Protein AF-M2RVY7-F1 (afdb_monomer_lite)

pLDDT: mean 88.7, std 13.98, range [38.94, 98.56]

Secondary structure (DSSP, 8-state):
-EE-TTT--EE-GGGEEE-TTS-EEEHHHHHHHHHHHHHHHSS--B-SSTT---B--HHHHHHTT----HHHHHHHHHHHHHHHHHHTEEE-TTT--EEE---------

Radius of gyration: 17.97 Å; chains: 1; bounding box: 37×23×53 Å

Sequence (109 aa):
MFCCSVCYEEYTYKETFINECGHRFCIKCWRENIIQQIQSDWHQVHCMEQGCNCVVKIEDIMTHCLIQDICMLNMYCERLTFKTFEDNICECPKCRCEMITFEKEYKTT

Structure (mmCIF, N/CA/C/O backbone):
data_AF-M2RVY7-F1
#
_entry.id   AF-M2RVY7-F1
#
loop_
_atom_site.group_PDB
_atom_site.id
_atom_site.type_symbol
_atom_site.label_atom_id
_atom_site.label_alt_id
_atom_site.label_comp_id
_atom_site.label_asym_id
_atom_site.label_entity_id
_atom_site.label_seq_id
_atom_site.pdbx_PDB_ins_code
_atom_site.Cartn_x
_atom_site.Cartn_y
_atom_site.Cartn_z
_atom_site.occupancy
_atom_site.B_iso_or_equiv
_atom_site.auth_seq_id
_atom_site.auth_comp_id
_atom_site.auth_asym_id
_atom_site.auth_atom_id
_atom_site.pdbx_PDB_model_num
ATOM 1 N N . MET A 1 1 ? -16.273 2.690 13.282 1.00 88.00 1 MET A N 1
ATOM 2 C CA . MET A 1 1 ? -15.420 1.602 13.800 1.00 88.00 1 MET A CA 1
ATOM 3 C C . MET A 1 1 ? -15.330 0.547 12.712 1.00 88.00 1 MET A C 1
ATOM 5 O O . MET A 1 1 ? -16.264 0.459 11.921 1.00 88.00 1 MET A O 1
ATOM 9 N N . PHE A 1 2 ? -14.216 -0.166 12.604 1.00 96.44 2 PHE A N 1
ATOM 10 C CA . PHE A 1 2 ? -13.954 -1.144 11.549 1.00 96.44 2 PHE A CA 1
ATOM 11 C C . PHE A 1 2 ? -13.285 -2.379 12.157 1.00 96.44 2 PHE A C 1
ATOM 13 O O . PHE A 1 2 ? -12.318 -2.229 12.896 1.00 96.44 2 PHE A O 1
ATOM 20 N N . CYS A 1 3 ? -13.781 -3.575 11.841 1.00 97.81 3 CYS A N 1
ATOM 21 C CA . CYS A 1 3 ? -13.161 -4.835 12.248 1.00 97.81 3 CYS A CA 1
ATOM 22 C C . CYS A 1 3 ? -12.284 -5.354 11.104 1.00 97.81 3 CYS A C 1
ATOM 24 O O . CYS A 1 3 ? -12.766 -5.521 9.982 1.00 97.81 3 CYS A O 1
ATOM 26 N N . CYS A 1 4 ? -10.994 -5.557 11.369 1.00 98.19 4 CYS A N 1
ATOM 27 C CA . CYS A 1 4 ? -10.045 -6.025 10.362 1.00 98.19 4 CYS A CA 1
ATOM 28 C C . CYS A 1 4 ? -10.235 -7.523 10.098 1.00 98.19 4 CYS A C 1
ATOM 30 O O . CYS A 1 4 ? -10.138 -8.318 11.024 1.00 98.19 4 CYS A O 1
ATOM 32 N N . SER A 1 5 ? -10.424 -7.933 8.843 1.00 97.06 5 SER A N 1
ATOM 33 C CA . SER A 1 5 ? -10.599 -9.350 8.479 1.00 97.06 5 SER A CA 1
ATOM 34 C C . SER A 1 5 ? -9.320 -10.194 8.569 1.00 97.06 5 SER A C 1
ATOM 36 O O . SER A 1 5 ? -9.400 -11.413 8.472 1.00 97.06 5 SER A O 1
ATOM 38 N N . VAL A 1 6 ? -8.150 -9.572 8.769 1.00 97.56 6 VAL A N 1
ATOM 39 C CA . VAL A 1 6 ? -6.859 -10.275 8.889 1.00 97.56 6 VAL A CA 1
ATOM 40 C C . VAL A 1 6 ? -6.539 -10.622 10.342 1.00 97.56 6 VAL A C 1
ATOM 42 O O . VAL A 1 6 ? -6.275 -11.779 10.654 1.00 97.56 6 VAL A O 1
ATOM 45 N N . CYS A 1 7 ? -6.564 -9.633 11.243 1.00 98.06 7 CYS A N 1
ATOM 46 C CA . CYS A 1 7 ? -6.248 -9.838 12.662 1.00 98.06 7 CYS A CA 1
ATOM 47 C C . CYS A 1 7 ? -7.479 -9.947 13.573 1.00 98.06 7 CYS A C 1
ATOM 49 O O . CYS A 1 7 ? -7.319 -10.255 14.749 1.00 98.06 7 CYS A O 1
ATOM 51 N N . TYR A 1 8 ? -8.688 -9.707 13.054 1.00 97.75 8 TYR A N 1
ATOM 52 C CA . TYR A 1 8 ? -9.959 -9.753 13.794 1.00 97.75 8 TYR A CA 1
ATOM 53 C C . TYR A 1 8 ? -10.070 -8.758 14.963 1.00 97.75 8 TYR A C 1
ATOM 55 O O . TYR A 1 8 ? -10.925 -8.908 15.833 1.00 97.75 8 TYR A O 1
ATOM 63 N N . GLU A 1 9 ? -9.232 -7.720 14.976 1.00 98.31 9 GLU A N 1
ATOM 64 C CA . GLU A 1 9 ? -9.277 -6.632 15.958 1.00 98.31 9 GLU A CA 1
ATOM 65 C C . GLU A 1 9 ? -10.094 -5.430 15.441 1.00 98.31 9 GLU A C 1
ATOM 67 O O . GLU A 1 9 ? -10.234 -5.210 14.229 1.00 98.31 9 GLU A O 1
ATOM 72 N N . GLU A 1 10 ? -10.620 -4.626 16.371 1.00 98.06 10 GLU A N 1
ATOM 73 C CA . GLU A 1 10 ? -11.362 -3.398 16.074 1.00 98.06 10 GLU A CA 1
ATOM 74 C C . GLU A 1 10 ? -10.450 -2.170 16.008 1.00 98.06 10 GLU A C 1
ATOM 76 O O . GLU A 1 10 ? -9.605 -1.946 16.871 1.00 98.06 10 GLU A O 1
ATOM 81 N N . TYR A 1 11 ? -10.681 -1.330 15.001 1.00 97.62 11 TYR A N 1
ATOM 82 C CA . TYR A 1 11 ? -9.920 -0.115 14.741 1.00 97.62 11 TYR A CA 1
ATOM 83 C C . TYR A 1 11 ? -10.843 1.062 14.420 1.00 97.62 11 TYR A C 1
ATOM 85 O O . TYR A 1 11 ? -11.970 0.919 13.918 1.00 97.62 11 TYR A O 1
ATOM 93 N N . THR A 1 12 ? -10.358 2.277 14.652 1.00 97.50 12 THR A N 1
ATOM 94 C CA . THR A 1 12 ? -10.984 3.474 14.089 1.00 97.50 12 THR A CA 1
ATOM 95 C C . THR A 1 12 ? -10.690 3.566 12.592 1.00 97.50 12 THR A C 1
ATOM 97 O O . THR A 1 12 ? -9.699 3.040 12.096 1.00 97.50 12 THR A O 1
ATOM 100 N N . TYR A 1 13 ? -11.514 4.298 11.837 1.00 95.12 13 TYR A N 1
ATOM 101 C CA . TYR A 1 13 ? -11.258 4.480 10.402 1.00 95.12 13 TYR A CA 1
ATOM 102 C C . TYR A 1 13 ? -9.915 5.169 10.105 1.00 95.12 13 TYR A C 1
ATOM 104 O O . TYR A 1 13 ? -9.373 4.979 9.020 1.00 95.12 13 TYR A O 1
ATOM 112 N N . LYS A 1 14 ? -9.362 5.928 11.062 1.00 95.56 14 LYS A N 1
ATOM 113 C CA . LYS A 1 14 ? -8.049 6.583 10.944 1.00 95.56 14 LYS A CA 1
ATOM 114 C C . LYS A 1 14 ? -6.879 5.602 11.050 1.00 95.56 14 LYS A C 1
ATOM 116 O O . LYS A 1 14 ? -5.801 5.894 10.554 1.00 95.56 14 LYS A O 1
ATOM 121 N N . GLU A 1 15 ? -7.094 4.446 11.669 1.00 97.12 15 GLU A N 1
ATOM 122 C CA . GLU A 1 15 ? -6.088 3.391 11.856 1.00 97.12 15 GLU A CA 1
ATOM 123 C C . GLU A 1 15 ? -6.156 2.332 10.747 1.00 97.12 15 GLU A C 1
ATOM 125 O O . GLU A 1 15 ? -5.634 1.223 10.876 1.00 97.12 15 GLU A O 1
ATOM 130 N N . THR A 1 16 ? -6.825 2.658 9.642 1.00 9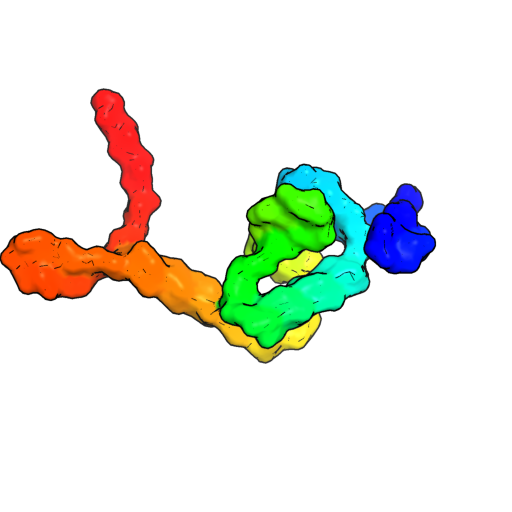7.75 16 THR A N 1
ATOM 131 C CA . THR A 1 16 ? -7.069 1.747 8.525 1.00 97.75 16 THR A CA 1
ATOM 132 C C . THR A 1 16 ? -6.763 2.440 7.208 1.00 97.75 16 THR A C 1
ATOM 134 O O . THR A 1 16 ? -6.894 3.658 7.095 1.00 97.75 16 THR A O 1
ATOM 137 N N . PHE A 1 17 ? -6.409 1.655 6.201 1.00 97.94 17 PHE A N 1
ATOM 138 C CA . PHE A 1 17 ? -6.137 2.123 4.846 1.00 97.94 17 PHE A CA 1
ATOM 139 C C . PHE A 1 17 ? -6.990 1.321 3.853 1.00 97.94 17 PHE A C 1
ATOM 141 O O . PHE A 1 17 ? -7.162 0.108 4.024 1.00 97.94 17 PHE A O 1
ATOM 148 N N . ILE A 1 18 ? -7.567 2.019 2.869 1.00 97.81 18 ILE A N 1
ATOM 149 C CA . ILE A 1 18 ? -8.266 1.434 1.719 1.00 97.81 18 ILE A CA 1
ATOM 150 C C . ILE A 1 18 ? -7.344 1.547 0.517 1.00 97.81 18 ILE A C 1
ATOM 152 O O . ILE A 1 18 ? -6.996 2.664 0.146 1.00 97.81 18 ILE A O 1
ATOM 156 N N . ASN A 1 19 ? -7.026 0.415 -0.106 1.00 97.88 19 ASN A N 1
ATOM 157 C CA . ASN A 1 19 ? -6.358 0.422 -1.403 1.00 97.88 19 ASN A CA 1
ATOM 158 C C . ASN A 1 19 ? -7.349 0.779 -2.525 1.00 97.88 19 ASN A C 1
ATOM 160 O O . ASN A 1 19 ? -8.560 0.648 -2.349 1.00 97.88 19 ASN A O 1
ATOM 164 N N . GLU A 1 20 ? -6.869 1.155 -3.709 1.00 97.44 20 GLU A N 1
ATOM 165 C CA . GLU A 1 20 ? -7.726 1.549 -4.840 1.00 97.44 20 GLU A CA 1
ATOM 166 C C . GLU A 1 20 ? -8.755 0.478 -5.265 1.00 97.44 20 GLU A C 1
ATOM 168 O O . GLU A 1 20 ? -9.814 0.817 -5.789 1.00 97.44 20 GLU A O 1
ATOM 173 N N . CYS A 1 21 ? -8.501 -0.804 -4.973 1.00 97.88 21 CYS A N 1
ATOM 174 C CA . CYS A 1 21 ? -9.461 -1.895 -5.176 1.00 97.88 21 CYS A CA 1
ATOM 175 C C . CYS A 1 21 ? -10.668 -1.878 -4.222 1.00 97.88 21 CYS A C 1
ATOM 177 O O . CYS A 1 21 ? -11.580 -2.685 -4.380 1.00 97.88 21 CYS A O 1
ATOM 179 N N . GLY A 1 22 ? -10.685 -0.995 -3.223 1.00 97.75 22 GLY A N 1
ATOM 180 C CA . GLY A 1 22 ? -11.761 -0.863 -2.240 1.00 97.75 22 GLY A CA 1
ATOM 181 C C . GLY A 1 22 ? -11.587 -1.721 -0.984 1.00 97.75 22 GLY A C 1
ATOM 182 O O . GLY A 1 22 ? -12.309 -1.513 -0.007 1.00 97.75 22 GLY A O 1
ATOM 183 N N . HIS A 1 23 ? -10.617 -2.638 -0.955 1.00 98.44 23 HIS A N 1
ATOM 184 C CA . HIS A 1 23 ? -10.352 -3.451 0.230 1.00 98.44 23 HIS A CA 1
ATOM 185 C C . HIS A 1 23 ? -9.703 -2.618 1.340 1.00 98.44 23 HIS A C 1
ATOM 187 O O . HIS A 1 23 ? -8.695 -1.933 1.130 1.00 98.44 23 HIS A O 1
ATOM 193 N N . ARG A 1 24 ? -10.302 -2.685 2.534 1.00 98.19 24 ARG A N 1
ATOM 194 C CA . ARG A 1 24 ? -9.865 -1.976 3.739 1.00 98.19 24 ARG A CA 1
ATOM 195 C C . ARG A 1 24 ? -9.239 -2.954 4.715 1.00 98.19 24 ARG A C 1
ATOM 197 O O . ARG A 1 24 ? -9.846 -3.972 5.021 1.00 98.19 24 ARG A O 1
ATOM 204 N N . PHE A 1 25 ? -8.118 -2.564 5.309 1.00 98.56 25 PHE A N 1
ATOM 205 C CA . PHE A 1 25 ? -7.529 -3.280 6.438 1.00 98.56 25 PHE A CA 1
ATOM 206 C C . PHE A 1 25 ? -6.879 -2.308 7.423 1.00 98.56 25 PHE A C 1
ATOM 208 O O . PHE A 1 25 ? -6.696 -1.125 7.113 1.00 98.56 25 PHE A O 1
ATOM 215 N N . CYS A 1 26 ? -6.543 -2.780 8.626 1.00 98.50 26 CYS A N 1
ATOM 216 C CA . CYS A 1 26 ? -5.807 -1.956 9.581 1.00 98.50 26 CYS A CA 1
ATOM 217 C C . CYS A 1 26 ? -4.379 -1.674 9.084 1.00 98.50 26 CYS A C 1
ATOM 219 O O . CYS A 1 26 ? -3.781 -2.470 8.356 1.00 98.50 26 CYS A O 1
ATOM 221 N N . ILE A 1 27 ? -3.822 -0.531 9.488 1.00 98.12 27 ILE A N 1
ATOM 222 C CA . ILE A 1 27 ? -2.471 -0.102 9.091 1.00 98.12 27 ILE A CA 1
ATOM 223 C C . ILE A 1 27 ? -1.416 -1.133 9.511 1.00 98.12 27 ILE A C 1
ATOM 225 O O . ILE A 1 27 ? -0.447 -1.346 8.788 1.00 98.12 27 ILE A O 1
ATOM 229 N N . LYS A 1 28 ? -1.609 -1.801 10.655 1.00 98.00 28 LYS A N 1
ATOM 230 C CA . LYS A 1 28 ? -0.688 -2.832 11.146 1.00 98.00 28 LYS A CA 1
ATOM 231 C C . LYS A 1 28 ? -0.593 -4.019 10.180 1.00 98.00 28 LYS A C 1
ATOM 233 O O . LYS A 1 28 ? 0.508 -4.348 9.753 1.00 98.00 28 LYS A O 1
ATOM 238 N N . CYS A 1 29 ? -1.726 -4.593 9.771 1.00 98.50 29 CYS A N 1
ATOM 239 C CA . CYS A 1 29 ? -1.735 -5.696 8.806 1.00 98.50 29 CYS A CA 1
ATOM 240 C C . CYS A 1 29 ? -1.190 -5.268 7.440 1.00 98.50 29 CYS A C 1
ATOM 242 O O . CYS A 1 29 ? -0.463 -6.032 6.814 1.00 98.50 29 CYS A O 1
ATOM 244 N N . TRP A 1 30 ? -1.469 -4.034 6.999 1.00 98.19 30 TRP A N 1
ATOM 245 C CA . TRP A 1 30 ? -0.861 -3.500 5.777 1.00 98.19 30 TRP A CA 1
ATOM 246 C C . TRP A 1 30 ? 0.665 -3.476 5.851 1.00 98.19 30 TRP A C 1
ATOM 248 O O . TRP A 1 30 ? 1.317 -3.952 4.925 1.00 98.19 30 TRP A O 1
ATOM 258 N N . ARG A 1 31 ? 1.232 -2.968 6.952 1.00 97.81 31 ARG A N 1
ATOM 259 C CA . ARG A 1 31 ? 2.687 -2.930 7.172 1.00 97.81 31 ARG A CA 1
ATOM 260 C C . ARG A 1 31 ? 3.300 -4.321 7.128 1.00 97.81 31 ARG A C 1
ATOM 262 O O . ARG A 1 31 ? 4.278 -4.532 6.422 1.00 97.81 31 ARG A O 1
ATOM 269 N N . GLU A 1 32 ? 2.719 -5.261 7.867 1.00 97.25 32 GLU A N 1
ATOM 270 C CA . GLU A 1 32 ? 3.214 -6.637 7.930 1.00 97.25 32 GLU A CA 1
ATOM 271 C C . GLU A 1 32 ? 3.183 -7.305 6.548 1.00 97.25 32 GLU A C 1
ATOM 273 O O . GLU A 1 32 ? 4.195 -7.853 6.117 1.00 97.25 32 GLU A O 1
ATOM 278 N N . ASN A 1 33 ? 2.075 -7.173 5.812 1.00 97.12 33 ASN A N 1
ATOM 279 C CA . ASN A 1 33 ? 1.947 -7.696 4.452 1.00 97.12 33 ASN A CA 1
ATOM 280 C C . ASN A 1 33 ? 2.955 -7.062 3.477 1.00 97.12 33 ASN A C 1
ATOM 282 O O . ASN A 1 33 ? 3.614 -7.775 2.723 1.00 97.12 33 ASN A O 1
ATOM 286 N N . ILE A 1 34 ? 3.100 -5.732 3.500 1.00 96.94 34 ILE A N 1
ATOM 287 C CA . ILE A 1 34 ? 4.050 -5.010 2.640 1.00 96.94 34 ILE A CA 1
ATOM 288 C C . ILE A 1 34 ? 5.481 -5.483 2.899 1.00 96.94 34 ILE A C 1
ATOM 290 O O . ILE A 1 34 ? 6.197 -5.804 1.954 1.00 96.94 34 ILE A O 1
ATOM 294 N N . ILE A 1 35 ? 5.887 -5.573 4.168 1.00 96.06 35 ILE A N 1
ATOM 295 C CA . ILE A 1 35 ? 7.233 -6.026 4.539 1.00 96.06 35 ILE A CA 1
ATOM 296 C C . ILE A 1 35 ? 7.470 -7.457 4.050 1.00 96.06 35 ILE A C 1
ATOM 298 O O . ILE A 1 35 ? 8.515 -7.727 3.462 1.00 96.06 35 ILE A O 1
ATOM 302 N N . GLN A 1 36 ? 6.504 -8.359 4.247 1.00 95.44 36 GLN A N 1
ATOM 303 C CA . GLN A 1 36 ? 6.617 -9.750 3.802 1.00 95.44 36 GLN A CA 1
ATOM 304 C C . GLN A 1 36 ? 6.776 -9.866 2.282 1.00 95.44 36 GLN A C 1
ATOM 306 O O . GLN A 1 36 ? 7.627 -10.625 1.815 1.00 95.44 36 GLN A O 1
ATOM 311 N N . GLN A 1 37 ? 6.000 -9.105 1.506 1.00 95.88 37 GLN A N 1
ATOM 312 C CA . GLN A 1 37 ? 6.097 -9.125 0.044 1.00 95.88 37 GLN A CA 1
ATOM 313 C C . GLN A 1 37 ? 7.428 -8.538 -0.440 1.00 95.88 37 GLN A C 1
ATOM 315 O O . GLN A 1 37 ? 8.146 -9.199 -1.186 1.00 95.88 37 GLN A O 1
ATOM 320 N N . ILE A 1 38 ? 7.836 -7.372 0.076 1.00 93.81 38 ILE A N 1
ATOM 321 C CA . ILE A 1 38 ? 9.123 -6.752 -0.283 1.00 93.81 38 ILE A CA 1
ATOM 322 C C . ILE A 1 38 ? 10.295 -7.686 0.029 1.00 93.81 38 ILE A C 1
ATOM 324 O O . ILE A 1 38 ? 11.197 -7.836 -0.788 1.00 93.81 38 ILE A O 1
ATOM 328 N N . GLN A 1 39 ? 10.289 -8.341 1.192 1.00 91.38 39 GLN A N 1
ATOM 329 C CA . GLN A 1 39 ? 11.355 -9.270 1.572 1.00 91.38 39 GLN A CA 1
ATOM 330 C C . GLN A 1 39 ? 11.379 -10.549 0.731 1.00 91.38 39 GLN A C 1
ATOM 332 O O . GLN A 1 39 ? 12.421 -11.200 0.671 1.00 91.38 39 GLN A O 1
ATOM 337 N N . SER A 1 40 ? 10.262 -10.909 0.097 1.00 89.38 40 SER A N 1
ATOM 338 C CA . SER A 1 40 ? 10.180 -12.107 -0.736 1.00 89.38 40 SER A CA 1
ATOM 339 C C . SER A 1 40 ? 10.865 -11.899 -2.083 1.00 89.38 40 SER A C 1
ATOM 341 O O . SER A 1 40 ? 11.653 -12.747 -2.500 1.00 89.38 40 SER A O 1
ATOM 343 N N . ASP A 1 41 ? 10.596 -10.782 -2.762 1.00 83.75 41 ASP A N 1
ATOM 344 C CA . ASP A 1 41 ? 11.054 -10.597 -4.142 1.00 83.75 41 ASP A CA 1
ATOM 345 C C . ASP A 1 41 ? 11.388 -9.152 -4.552 1.00 83.75 41 ASP A C 1
ATOM 347 O O . ASP A 1 41 ? 11.845 -8.937 -5.674 1.00 83.75 41 ASP A O 1
ATOM 351 N N . TRP A 1 42 ? 11.222 -8.172 -3.657 1.00 82.94 42 TRP A N 1
ATOM 352 C CA . TRP A 1 42 ? 11.410 -6.741 -3.933 1.00 82.94 42 TRP A CA 1
ATOM 353 C C . TRP A 1 42 ? 10.597 -6.212 -5.132 1.00 82.94 42 TRP A C 1
ATOM 355 O O . TRP A 1 42 ? 10.985 -5.217 -5.752 1.00 82.94 42 TRP A O 1
ATOM 365 N N . HIS A 1 43 ? 9.466 -6.846 -5.457 1.00 86.38 43 HIS A N 1
ATOM 366 C CA . HIS A 1 43 ? 8.547 -6.403 -6.505 1.00 86.38 43 HIS A CA 1
ATOM 367 C C . HIS A 1 43 ? 7.393 -5.556 -5.969 1.00 86.38 43 HIS A C 1
ATOM 369 O O . HIS A 1 43 ? 7.286 -5.283 -4.776 1.00 86.38 43 HIS A O 1
ATOM 375 N N . GLN A 1 44 ? 6.530 -5.122 -6.893 1.00 91.94 44 GLN A N 1
ATOM 376 C CA . GLN A 1 44 ? 5.280 -4.444 -6.578 1.00 91.94 44 GLN A CA 1
ATOM 377 C C . GLN A 1 44 ? 4.501 -5.217 -5.513 1.00 91.94 44 GLN A C 1
ATOM 379 O O . GLN A 1 44 ? 4.222 -6.403 -5.660 1.00 91.94 44 GLN A O 1
ATOM 384 N N . VAL A 1 45 ? 4.125 -4.513 -4.450 1.00 95.19 45 VAL A N 1
ATOM 385 C CA . VAL A 1 45 ? 3.281 -5.084 -3.405 1.00 95.19 45 VAL A CA 1
ATOM 386 C C . VAL A 1 45 ? 1.832 -5.103 -3.865 1.00 95.19 45 VAL A C 1
ATOM 388 O O . VAL A 1 45 ? 1.312 -4.102 -4.353 1.00 95.19 45 VAL A O 1
ATOM 391 N N . HIS A 1 46 ? 1.153 -6.219 -3.637 1.00 96.88 46 HIS A N 1
ATOM 392 C CA . HIS A 1 46 ? -0.257 -6.407 -3.938 1.00 96.88 46 HIS A CA 1
ATOM 393 C C . HIS A 1 46 ? -1.129 -6.380 -2.679 1.00 96.88 46 HIS A C 1
ATOM 395 O O . HIS A 1 46 ? -0.687 -6.610 -1.546 1.00 96.88 46 HIS A O 1
ATOM 401 N N . CYS A 1 47 ? -2.410 -6.097 -2.897 1.00 97.75 47 CYS A N 1
ATOM 402 C CA . CYS A 1 47 ? -3.460 -6.227 -1.900 1.00 97.75 47 CYS A CA 1
ATOM 403 C C . CYS A 1 47 ? -3.472 -7.637 -1.286 1.00 97.75 47 CYS A C 1
ATOM 405 O O . CYS A 1 47 ? -3.357 -8.624 -2.002 1.00 97.75 47 CYS A O 1
ATOM 407 N N . MET A 1 48 ? -3.662 -7.728 0.033 1.00 97.06 48 MET A N 1
ATOM 408 C CA . MET A 1 48 ? -3.683 -9.014 0.747 1.00 97.06 48 MET A CA 1
ATOM 409 C C . MET A 1 48 ? -5.029 -9.747 0.717 1.00 97.06 48 MET A C 1
ATOM 411 O O . MET A 1 48 ? -5.148 -10.821 1.300 1.00 97.06 48 MET A O 1
ATOM 415 N N . GLU A 1 49 ? -6.047 -9.182 0.061 1.00 97.81 49 GLU A N 1
ATOM 416 C CA . GLU A 1 49 ? -7.310 -9.889 -0.156 1.00 97.81 49 GLU A CA 1
ATOM 417 C C . GLU A 1 49 ? -7.111 -11.046 -1.140 1.00 97.81 49 GLU A C 1
ATOM 419 O O . GLU A 1 49 ? -6.448 -10.899 -2.173 1.00 97.81 49 GLU A O 1
ATOM 424 N N . GLN A 1 50 ? -7.716 -12.196 -0.852 1.00 95.50 50 GLN A N 1
ATOM 425 C CA . GLN A 1 50 ? -7.516 -13.384 -1.669 1.00 95.50 50 GLN A CA 1
ATOM 426 C C . GLN A 1 50 ? -8.071 -13.175 -3.085 1.00 95.50 50 GLN A C 1
ATOM 428 O O . GLN A 1 50 ? -9.234 -12.832 -3.281 1.00 95.50 50 GLN A O 1
ATOM 433 N N . GLY A 1 51 ? -7.232 -13.416 -4.096 1.00 95.56 51 GLY A N 1
ATOM 434 C CA . GLY A 1 51 ? -7.610 -13.259 -5.505 1.00 95.56 51 GLY A CA 1
ATOM 435 C C . GLY A 1 51 ? -7.610 -11.811 -6.008 1.00 95.56 51 GLY A C 1
ATOM 436 O O . GLY A 1 51 ? -7.961 -11.569 -7.163 1.00 95.56 51 GLY A O 1
ATOM 437 N N . CYS A 1 52 ? -7.197 -10.847 -5.184 1.00 96.75 52 CYS A N 1
ATOM 438 C CA . CYS A 1 52 ? -7.031 -9.461 -5.597 1.00 96.75 52 CYS A CA 1
ATOM 439 C C . CYS A 1 52 ? -5.605 -9.215 -6.111 1.00 96.75 52 CYS A C 1
ATOM 441 O O . CYS A 1 52 ? -4.650 -9.254 -5.345 1.00 96.75 52 CYS A O 1
ATOM 443 N N . ASN A 1 53 ? -5.459 -8.877 -7.394 1.00 95.06 53 ASN A N 1
ATOM 444 C CA . ASN A 1 53 ? -4.151 -8.577 -8.001 1.00 95.06 53 ASN A CA 1
ATOM 445 C C . ASN A 1 53 ? -3.811 -7.077 -8.010 1.00 95.06 53 ASN A C 1
ATOM 447 O O . ASN A 1 53 ? -2.841 -6.657 -8.635 1.00 95.06 53 ASN A O 1
ATOM 451 N N . CYS A 1 54 ? -4.619 -6.248 -7.351 1.00 97.38 54 CYS A N 1
ATOM 452 C CA . CYS A 1 54 ? -4.419 -4.805 -7.341 1.00 97.38 54 CYS A CA 1
ATOM 453 C C . CYS A 1 54 ? -3.145 -4.432 -6.570 1.00 97.38 54 CYS A C 1
ATOM 455 O O . CYS A 1 54 ? -2.953 -4.873 -5.434 1.00 97.38 54 CYS A O 1
ATOM 457 N N . VAL A 1 55 ? -2.292 -3.629 -7.205 1.00 96.81 55 VAL A N 1
ATOM 458 C CA . VAL A 1 55 ? -1.029 -3.133 -6.648 1.00 96.81 55 VAL A CA 1
ATOM 459 C C . VAL A 1 55 ? -1.314 -2.052 -5.604 1.00 96.81 55 VAL A C 1
ATOM 461 O O . VAL A 1 55 ? -2.247 -1.264 -5.743 1.00 96.81 55 VAL A O 1
ATOM 464 N N . VAL A 1 56 ? -0.509 -2.013 -4.546 1.00 97.06 56 VAL A N 1
ATOM 465 C CA . VAL A 1 56 ? -0.477 -0.903 -3.594 1.00 97.06 56 VAL A CA 1
ATOM 466 C C . VAL A 1 56 ? 0.480 0.149 -4.138 1.00 97.06 56 VAL A C 1
ATOM 468 O O . VAL A 1 56 ? 1.682 -0.091 -4.273 1.00 97.06 56 VAL A O 1
ATOM 471 N N . LYS A 1 57 ? -0.062 1.321 -4.463 1.00 95.56 57 LYS A N 1
ATOM 472 C CA . LYS A 1 57 ? 0.700 2.432 -5.031 1.00 95.56 57 LYS A CA 1
ATOM 473 C C . LYS A 1 57 ? 1.782 2.926 -4.075 1.00 95.56 57 LYS A C 1
ATOM 475 O O . LYS A 1 57 ? 1.571 3.006 -2.863 1.00 95.56 57 LYS A O 1
ATOM 480 N N . ILE A 1 58 ? 2.941 3.299 -4.621 1.00 94.25 58 ILE A N 1
ATOM 481 C CA . ILE A 1 58 ? 4.052 3.808 -3.807 1.00 94.25 58 ILE A CA 1
ATOM 482 C C . ILE A 1 58 ? 3.668 5.118 -3.109 1.00 94.25 58 ILE A C 1
ATOM 484 O O . ILE A 1 58 ? 4.055 5.351 -1.965 1.00 94.25 58 ILE A O 1
ATOM 488 N N . GLU A 1 59 ? 2.831 5.935 -3.750 1.00 94.88 59 GLU A N 1
ATOM 489 C CA . GLU A 1 59 ? 2.280 7.167 -3.191 1.00 94.88 59 GLU A CA 1
ATOM 490 C C . GLU A 1 59 ? 1.450 6.896 -1.935 1.00 94.88 59 GLU A C 1
ATOM 492 O O . GLU A 1 59 ? 1.576 7.626 -0.951 1.00 94.88 59 GLU A O 1
ATOM 497 N N . ASP A 1 60 ? 0.658 5.822 -1.934 1.00 96.44 60 ASP A N 1
ATOM 498 C CA . ASP A 1 60 ? -0.150 5.420 -0.784 1.00 96.44 60 ASP A CA 1
ATOM 499 C C . ASP A 1 60 ? 0.728 4.861 0.341 1.00 96.44 60 ASP A C 1
ATOM 501 O O . ASP A 1 60 ? 0.534 5.204 1.511 1.00 96.44 60 ASP A O 1
ATOM 505 N N . ILE A 1 61 ? 1.747 4.062 -0.003 1.00 96.44 61 ILE A N 1
ATOM 506 C CA . ILE A 1 61 ? 2.736 3.545 0.956 1.00 96.44 61 ILE A CA 1
ATOM 507 C C . ILE A 1 61 ? 3.428 4.695 1.697 1.00 96.44 61 ILE A C 1
ATOM 509 O O . ILE A 1 61 ? 3.553 4.645 2.926 1.00 96.44 61 ILE A O 1
ATOM 513 N N . MET A 1 62 ? 3.841 5.736 0.969 1.00 94.88 62 MET A N 1
ATOM 514 C CA . MET A 1 62 ? 4.472 6.929 1.535 1.00 94.88 62 MET A CA 1
ATOM 515 C C . MET A 1 62 ? 3.479 7.768 2.348 1.00 94.88 62 MET A C 1
ATOM 517 O O . MET A 1 62 ? 3.754 8.101 3.499 1.00 94.88 62 MET A O 1
ATOM 521 N N . THR A 1 63 ? 2.306 8.070 1.783 1.00 95.12 63 THR A N 1
ATOM 522 C CA . THR A 1 63 ? 1.288 8.939 2.404 1.00 95.12 63 THR A CA 1
ATOM 523 C C . THR A 1 63 ? 0.750 8.364 3.713 1.00 95.12 63 THR A C 1
ATOM 525 O O . THR A 1 63 ? 0.504 9.103 4.666 1.00 95.12 63 THR A O 1
ATOM 528 N N . HIS A 1 64 ? 0.592 7.041 3.786 1.00 95.00 64 HIS A N 1
ATOM 529 C CA . HIS A 1 64 ? 0.064 6.350 4.962 1.00 95.00 64 HIS A CA 1
ATOM 530 C C . HIS A 1 64 ? 1.148 5.758 5.873 1.00 95.00 64 HIS A C 1
ATOM 532 O O . HIS A 1 64 ? 0.822 5.062 6.840 1.00 95.00 64 HIS A O 1
ATOM 538 N N . CYS A 1 65 ? 2.428 6.041 5.607 1.00 95.44 65 CYS A N 1
ATOM 539 C CA . CYS A 1 65 ? 3.565 5.522 6.371 1.00 95.44 65 CYS A CA 1
ATOM 540 C C . CYS A 1 65 ? 3.474 3.994 6.573 1.00 95.44 65 CYS A C 1
ATOM 542 O O . CYS A 1 65 ? 3.570 3.487 7.704 1.00 95.44 65 CYS A O 1
ATOM 544 N N . LEU A 1 66 ? 3.218 3.263 5.481 1.00 96.81 66 LEU A N 1
ATOM 545 C CA . LEU A 1 66 ? 3.080 1.802 5.486 1.00 96.81 66 LEU A CA 1
ATOM 546 C C . LEU A 1 66 ? 4.435 1.076 5.455 1.00 96.81 66 LEU A C 1
ATOM 548 O O . LEU A 1 66 ? 4.494 -0.121 5.709 1.00 96.81 66 LEU A O 1
ATOM 552 N N . ILE A 1 67 ? 5.527 1.805 5.221 1.00 97.00 67 ILE A N 1
ATOM 553 C CA . ILE A 1 67 ? 6.899 1.371 5.502 1.00 97.00 67 ILE A CA 1
ATOM 554 C C . ILE A 1 67 ? 7.507 2.423 6.425 1.00 97.00 67 ILE A C 1
ATOM 556 O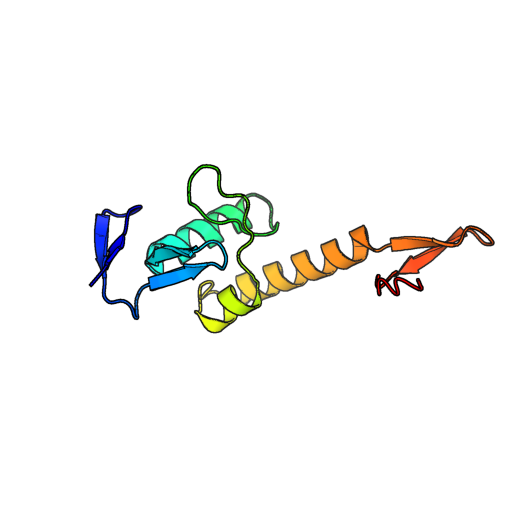 O . ILE A 1 67 ? 7.536 3.604 6.089 1.00 97.00 67 ILE A O 1
ATOM 560 N N . GLN A 1 68 ? 7.941 2.007 7.614 1.00 95.19 68 GLN A N 1
ATOM 561 C CA . GLN A 1 68 ? 8.509 2.922 8.613 1.00 95.19 68 GLN A CA 1
ATOM 562 C C . GLN A 1 68 ? 10.039 2.970 8.565 1.00 95.19 68 GLN A C 1
ATOM 564 O O . GLN A 1 68 ? 10.632 3.974 8.952 1.00 95.19 68 GLN A O 1
ATOM 569 N N . ASP A 1 69 ? 10.674 1.895 8.099 1.00 95.94 69 ASP A N 1
ATOM 570 C CA . ASP A 1 69 ? 12.116 1.844 7.895 1.00 95.94 69 ASP A CA 1
ATOM 571 C C . ASP A 1 69 ? 12.479 2.600 6.610 1.00 95.94 69 ASP A C 1
ATOM 573 O O . ASP A 1 69 ? 12.144 2.179 5.501 1.00 95.94 69 ASP A O 1
ATOM 577 N N . ILE A 1 70 ? 13.167 3.732 6.768 1.00 94.19 70 ILE A N 1
ATOM 578 C CA . ILE A 1 70 ? 13.556 4.596 5.652 1.00 94.19 70 ILE A CA 1
ATOM 579 C C . ILE A 1 70 ? 14.566 3.933 4.712 1.00 94.19 70 ILE A C 1
ATOM 581 O O . ILE A 1 70 ? 14.535 4.187 3.511 1.00 94.19 70 ILE A O 1
ATOM 585 N N . CYS A 1 71 ? 15.434 3.058 5.224 1.00 94.94 71 CYS A N 1
ATOM 586 C CA . CYS A 1 71 ? 16.386 2.323 4.400 1.00 94.94 71 CYS A CA 1
ATOM 587 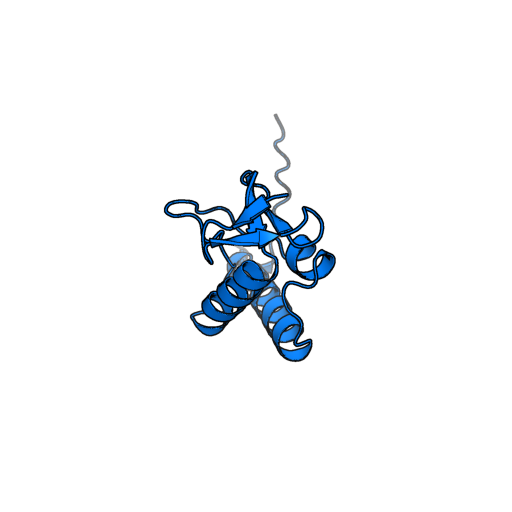C C . CYS A 1 71 ? 15.645 1.312 3.524 1.00 94.94 71 CYS A C 1
ATOM 589 O O . CYS A 1 71 ? 15.890 1.253 2.321 1.00 94.94 71 CYS A O 1
ATOM 591 N N . MET A 1 72 ? 14.688 0.577 4.102 1.00 94.44 72 MET A N 1
ATOM 592 C CA . MET A 1 72 ? 13.833 -0.341 3.344 1.00 94.44 72 MET A CA 1
ATOM 593 C C . MET A 1 72 ? 13.003 0.398 2.291 1.00 94.44 72 MET A C 1
ATOM 595 O O . MET A 1 72 ? 12.936 -0.053 1.150 1.00 94.44 72 MET A O 1
ATOM 599 N N . LEU A 1 73 ? 12.405 1.538 2.653 1.00 95.00 73 LEU A N 1
ATOM 600 C CA . LEU A 1 73 ? 11.630 2.356 1.720 1.00 95.00 73 LEU A CA 1
ATOM 601 C C . LEU A 1 73 ? 12.493 2.831 0.545 1.00 95.00 73 LEU A C 1
ATOM 603 O O . LEU A 1 73 ? 12.085 2.678 -0.602 1.00 95.00 73 LEU A O 1
ATOM 607 N N . ASN A 1 74 ? 13.697 3.344 0.813 1.00 93.38 74 ASN A N 1
ATOM 608 C CA . ASN A 1 74 ? 14.614 3.798 -0.234 1.00 93.38 74 ASN A CA 1
ATOM 609 C C . ASN A 1 74 ? 15.014 2.652 -1.169 1.00 93.38 74 ASN A C 1
ATOM 611 O O . ASN A 1 74 ? 14.896 2.788 -2.384 1.00 93.38 74 ASN A O 1
ATOM 615 N N . MET A 1 75 ? 15.410 1.504 -0.610 1.00 92.50 75 MET A N 1
ATOM 616 C CA . MET A 1 75 ? 15.758 0.323 -1.403 1.00 92.50 75 MET A CA 1
ATOM 617 C C . MET A 1 75 ? 14.586 -0.145 -2.270 1.00 92.50 75 MET A C 1
ATOM 619 O O . MET A 1 75 ? 14.777 -0.496 -3.431 1.00 92.50 75 MET A O 1
ATOM 623 N N . TYR A 1 76 ? 13.368 -0.131 -1.728 1.00 94.19 76 TYR A N 1
ATOM 624 C CA . TYR A 1 76 ? 12.170 -0.509 -2.469 1.00 94.19 76 TYR A CA 1
ATOM 625 C C . TYR A 1 76 ? 11.881 0.462 -3.625 1.00 94.19 76 TYR A C 1
ATOM 627 O O . TYR A 1 76 ? 11.688 0.025 -4.760 1.00 94.19 76 TYR A O 1
ATOM 635 N N . CYS A 1 77 ? 11.940 1.774 -3.377 1.00 91.62 77 CYS A N 1
ATOM 636 C CA . CYS A 1 77 ? 11.770 2.804 -4.405 1.00 91.62 77 CYS A CA 1
ATOM 637 C C . CYS A 1 77 ? 12.813 2.694 -5.527 1.00 91.62 77 CYS A C 1
ATOM 639 O O . CYS A 1 77 ? 12.465 2.782 -6.708 1.00 91.62 77 CYS A O 1
ATOM 641 N N . GLU A 1 78 ? 14.082 2.479 -5.173 1.00 89.44 78 GLU A N 1
ATOM 642 C CA . GLU A 1 78 ? 15.157 2.264 -6.143 1.00 89.44 78 GLU A CA 1
ATOM 643 C C . GLU A 1 78 ? 14.865 1.036 -7.006 1.00 89.44 78 GLU A C 1
ATOM 645 O O . GLU A 1 78 ? 14.898 1.131 -8.230 1.00 89.44 78 GLU A O 1
ATOM 650 N N . ARG A 1 79 ? 14.506 -0.100 -6.396 1.00 88.06 79 ARG A N 1
ATOM 651 C CA . ARG A 1 79 ? 14.208 -1.345 -7.122 1.00 88.06 79 ARG A CA 1
ATOM 652 C C . ARG A 1 79 ? 13.041 -1.202 -8.092 1.00 88.06 79 ARG A C 1
ATOM 654 O O . ARG A 1 79 ? 13.169 -1.626 -9.239 1.00 88.06 79 ARG A O 1
ATOM 661 N N . LEU A 1 80 ? 11.947 -0.565 -7.676 1.00 87.56 80 LEU A N 1
ATOM 662 C CA . LEU A 1 80 ? 10.819 -0.281 -8.568 1.00 87.56 80 LEU A CA 1
ATOM 663 C C . LEU A 1 80 ? 11.232 0.612 -9.743 1.00 87.56 80 LEU A C 1
ATOM 665 O O . LEU A 1 80 ? 10.823 0.375 -10.879 1.00 87.56 80 LEU A O 1
ATOM 669 N N . THR A 1 81 ? 12.068 1.616 -9.478 1.00 83.50 81 THR A N 1
ATOM 670 C CA . THR A 1 81 ? 12.574 2.538 -10.498 1.00 83.50 81 THR A CA 1
ATOM 671 C C . THR A 1 81 ? 13.473 1.815 -11.501 1.00 83.50 81 THR A C 1
ATOM 673 O O . THR A 1 81 ? 13.261 1.935 -12.704 1.00 83.50 81 THR A O 1
ATOM 676 N N . PHE A 1 82 ? 14.435 1.017 -11.028 1.00 79.44 82 PHE A N 1
ATOM 677 C CA . PHE A 1 82 ? 15.314 0.218 -11.887 1.00 79.44 82 PHE A CA 1
ATOM 678 C C . PHE A 1 82 ? 14.529 -0.759 -12.753 1.00 79.44 82 PHE A C 1
ATOM 680 O O . PHE A 1 82 ? 14.747 -0.785 -13.959 1.00 79.44 82 PHE A O 1
ATOM 687 N N . LYS A 1 83 ? 13.576 -1.492 -12.169 1.00 76.31 83 LYS A N 1
ATOM 688 C CA . LYS A 1 83 ? 12.724 -2.411 -12.928 1.00 76.31 83 LYS A CA 1
ATOM 689 C C . LYS A 1 83 ? 11.909 -1.678 -13.993 1.00 76.31 83 LYS A C 1
ATOM 691 O O . LYS A 1 83 ? 11.846 -2.123 -15.130 1.00 76.31 83 LYS A O 1
ATOM 696 N N . THR A 1 84 ? 11.363 -0.510 -13.646 1.00 74.94 84 THR A N 1
ATOM 697 C CA . THR A 1 84 ? 10.682 0.350 -14.621 1.00 74.94 84 THR A CA 1
ATOM 698 C C . THR A 1 84 ? 11.620 0.715 -15.767 1.00 74.94 84 THR A C 1
ATOM 700 O O . THR A 1 84 ? 11.204 0.667 -16.916 1.00 74.94 84 THR A O 1
ATOM 703 N N . PHE A 1 85 ? 12.881 1.057 -15.501 1.00 74.94 85 PHE A N 1
ATOM 704 C CA . PHE A 1 85 ? 13.833 1.326 -16.576 1.00 74.94 85 PHE A CA 1
ATOM 705 C C . PHE A 1 85 ? 14.134 0.084 -17.415 1.00 74.94 85 PHE A C 1
ATOM 707 O O . PHE A 1 85 ? 14.051 0.191 -18.631 1.00 74.94 85 PHE A O 1
ATOM 714 N N . GLU A 1 86 ? 14.427 -1.066 -16.801 1.00 77.31 86 GLU A N 1
ATOM 715 C CA . GLU A 1 86 ? 14.703 -2.326 -17.511 1.00 77.31 86 GLU A CA 1
ATOM 716 C C . GLU A 1 86 ? 13.558 -2.722 -18.452 1.00 77.31 86 GLU A C 1
ATOM 718 O O . GLU A 1 86 ? 13.802 -2.997 -19.625 1.00 77.31 86 GLU A O 1
ATOM 723 N N . ASP A 1 87 ? 12.312 -2.654 -17.974 1.00 77.38 87 ASP A N 1
ATOM 724 C CA . ASP A 1 87 ? 11.115 -2.963 -18.766 1.00 77.38 87 ASP A CA 1
ATOM 725 C C . ASP A 1 87 ? 10.886 -1.955 -19.916 1.00 77.38 87 ASP A C 1
ATOM 727 O O . ASP A 1 87 ? 10.180 -2.255 -20.877 1.00 77.38 87 ASP A O 1
ATOM 731 N N . ASN A 1 88 ? 11.493 -0.765 -19.839 1.00 76.44 88 ASN A N 1
ATOM 732 C CA . ASN A 1 88 ? 11.384 0.308 -20.830 1.00 76.44 88 ASN A CA 1
ATOM 733 C C . ASN A 1 88 ? 12.634 0.464 -21.716 1.00 76.44 88 ASN A C 1
ATOM 735 O O . ASN A 1 88 ? 12.718 1.429 -22.482 1.00 76.44 88 ASN A O 1
ATOM 739 N N . ILE A 1 89 ? 13.611 -0.445 -21.633 1.00 79.38 89 ILE A N 1
ATOM 740 C CA . ILE A 1 89 ? 14.737 -0.473 -22.572 1.00 79.38 89 ILE A CA 1
ATOM 741 C C . ILE A 1 89 ? 14.293 -1.177 -23.856 1.00 79.38 89 ILE A C 1
ATOM 743 O O . ILE A 1 89 ? 13.862 -2.329 -23.848 1.00 79.38 89 ILE A O 1
ATOM 747 N N . CYS A 1 90 ? 14.451 -0.502 -24.990 1.00 77.69 90 CYS A N 1
ATOM 748 C CA . CYS A 1 90 ? 14.278 -1.089 -26.312 1.00 77.69 90 CYS A CA 1
ATOM 749 C C . CYS A 1 90 ? 15.493 -0.810 -27.204 1.00 77.69 90 CYS A C 1
ATOM 751 O O . CYS A 1 90 ? 16.273 0.113 -26.965 1.00 77.69 90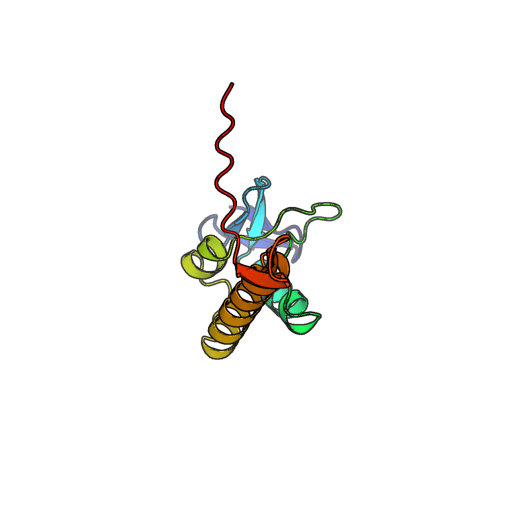 CYS A O 1
ATOM 753 N N . GLU A 1 91 ? 15.659 -1.601 -28.263 1.00 80.56 91 GLU A N 1
ATOM 754 C CA . GLU A 1 91 ? 16.706 -1.361 -29.255 1.00 80.56 91 GLU A CA 1
ATOM 755 C C . GLU A 1 91 ? 16.189 -0.519 -30.425 1.00 80.56 91 GLU A C 1
ATOM 757 O O . GLU A 1 91 ? 15.151 -0.802 -31.029 1.00 80.56 91 GLU A O 1
ATOM 762 N N . CYS A 1 92 ? 16.970 0.485 -30.824 1.00 79.31 92 CYS A N 1
ATOM 763 C CA . CYS A 1 92 ? 16.734 1.202 -32.069 1.00 79.31 92 CYS A CA 1
ATOM 764 C C . CYS A 1 92 ? 16.894 0.249 -33.275 1.00 79.31 92 CYS A C 1
ATOM 766 O O . CYS A 1 92 ? 18.001 -0.245 -33.513 1.00 79.31 92 CYS A O 1
ATOM 768 N N . PRO A 1 93 ? 15.874 0.061 -34.135 1.00 78.38 93 PRO A N 1
ATOM 769 C CA . PRO A 1 93 ? 15.935 -0.897 -35.245 1.00 78.38 93 PRO A CA 1
ATOM 770 C C . PRO A 1 93 ? 16.955 -0.525 -36.337 1.00 78.38 93 PRO A C 1
ATOM 772 O O . PRO A 1 93 ? 17.291 -1.357 -37.178 1.00 78.38 93 PRO A O 1
ATOM 775 N N . LYS A 1 94 ? 17.457 0.720 -36.347 1.00 82.62 94 LYS A N 1
ATOM 776 C CA . LYS A 1 94 ? 18.398 1.219 -37.363 1.00 82.62 94 LYS A CA 1
ATOM 777 C C . LYS A 1 94 ? 19.863 0.978 -37.006 1.00 82.62 94 LYS A C 1
ATOM 779 O O . LYS A 1 94 ? 20.643 0.601 -37.874 1.00 82.62 94 LYS A O 1
ATOM 784 N N . CYS A 1 95 ? 20.251 1.253 -35.765 1.00 89.75 95 CYS A N 1
ATOM 785 C CA . CYS A 1 95 ? 21.650 1.191 -35.327 1.00 89.75 95 CYS A CA 1
ATOM 786 C C . CYS A 1 95 ? 21.883 0.264 -34.130 1.00 89.75 95 CYS A C 1
ATOM 788 O O . CYS A 1 95 ? 23.029 0.131 -33.713 1.00 89.75 95 CYS A O 1
ATOM 790 N N . ARG 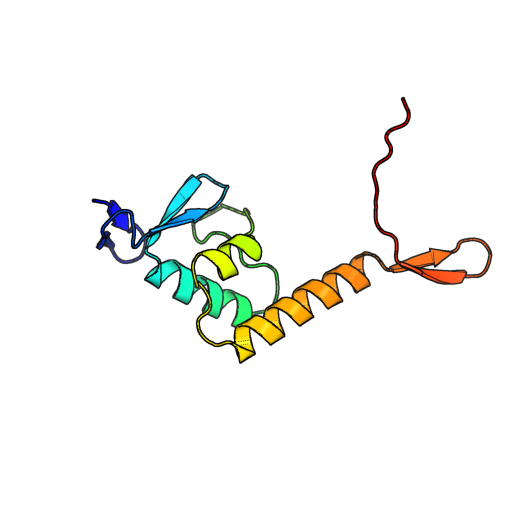A 1 96 ? 20.829 -0.386 -33.613 1.00 77.56 96 ARG A N 1
ATOM 791 C CA . ARG A 1 96 ? 20.866 -1.291 -32.453 1.00 77.56 96 ARG A CA 1
ATOM 792 C C . ARG A 1 96 ? 21.447 -0.658 -31.185 1.00 77.56 96 ARG A C 1
ATOM 794 O O . ARG A 1 96 ? 22.082 -1.336 -30.390 1.00 77.56 96 ARG A O 1
ATOM 801 N N . CYS A 1 97 ? 21.270 0.651 -31.008 1.00 84.12 97 CYS A N 1
ATOM 802 C CA . CYS A 1 97 ? 21.566 1.295 -29.731 1.00 84.12 97 CYS A CA 1
ATOM 803 C C . CYS A 1 97 ? 20.409 1.085 -28.746 1.00 84.12 97 CYS A C 1
ATOM 805 O O . CYS A 1 97 ? 19.246 1.109 -29.158 1.00 84.12 97 CYS A O 1
ATOM 807 N N . GLU A 1 98 ? 20.733 0.923 -27.464 1.00 82.31 98 GLU A N 1
ATOM 808 C CA . GLU A 1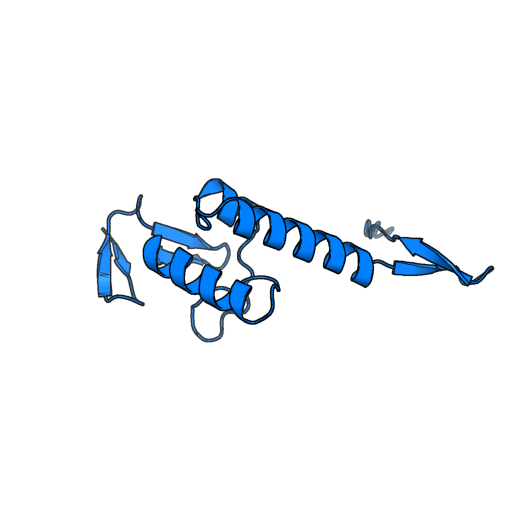 98 ? 19.755 0.884 -26.372 1.00 82.31 98 GLU A CA 1
ATOM 809 C C . GLU A 1 98 ? 19.115 2.265 -26.180 1.00 82.31 98 GLU A C 1
ATOM 811 O O . GLU A 1 98 ? 19.796 3.295 -26.192 1.00 82.31 98 GLU A O 1
ATOM 816 N N . MET A 1 99 ? 17.794 2.289 -26.027 1.00 78.44 99 MET A N 1
ATOM 817 C CA . MET A 1 99 ? 16.977 3.487 -25.855 1.00 78.44 99 MET A CA 1
ATOM 818 C C . MET A 1 99 ? 15.973 3.251 -24.723 1.00 78.44 99 MET A C 1
ATOM 820 O O . MET A 1 99 ? 15.432 2.158 -24.609 1.00 78.44 99 MET A O 1
ATOM 824 N N . ILE A 1 100 ? 15.681 4.280 -23.923 1.00 76.06 100 ILE A N 1
ATOM 825 C CA . ILE A 1 100 ? 14.602 4.233 -22.922 1.00 76.06 100 ILE A CA 1
ATOM 826 C C . ILE A 1 100 ? 13.335 4.809 -23.558 1.00 76.06 100 ILE A C 1
ATOM 828 O O . ILE A 1 100 ? 13.329 5.969 -23.987 1.00 76.06 100 ILE A O 1
ATOM 832 N N . THR A 1 101 ? 12.259 4.028 -23.619 1.00 72.56 101 THR A N 1
ATOM 833 C CA . THR A 1 101 ? 10.947 4.502 -24.070 1.00 72.56 101 THR A CA 1
ATOM 834 C C . THR A 1 101 ? 10.106 4.940 -22.888 1.00 72.56 101 THR A C 1
ATOM 836 O O . THR A 1 101 ? 9.879 4.182 -21.959 1.00 72.56 101 THR A O 1
ATOM 839 N N . PHE A 1 102 ? 9.586 6.158 -22.944 1.00 64.75 102 PHE A N 1
ATOM 840 C CA . PHE A 1 102 ? 8.518 6.591 -22.052 1.00 64.75 102 PHE A CA 1
ATOM 841 C C . PHE A 1 102 ? 7.248 6.550 -22.891 1.00 64.75 102 PHE A C 1
ATOM 843 O O . PHE A 1 102 ? 7.015 7.478 -23.670 1.00 64.75 102 PHE A O 1
ATOM 850 N N . GLU A 1 103 ? 6.485 5.457 -22.846 1.00 55.12 103 GLU A N 1
ATOM 851 C CA . GLU A 1 103 ? 5.237 5.357 -23.605 1.00 55.12 103 GLU A CA 1
ATOM 852 C C . GLU A 1 103 ? 4.307 6.526 -23.235 1.00 55.12 103 GLU A C 1
ATOM 854 O O . GLU A 1 103 ? 3.651 6.546 -22.197 1.00 55.12 103 GLU A O 1
ATOM 859 N N . LYS A 1 104 ? 4.244 7.544 -24.097 1.00 44.09 104 LYS A N 1
ATOM 860 C CA . LYS A 1 104 ? 3.058 8.384 -24.221 1.00 44.09 104 LYS A CA 1
ATOM 861 C C . LYS A 1 104 ? 2.253 7.765 -25.344 1.00 44.09 104 LYS A C 1
ATOM 863 O O . LYS A 1 104 ? 2.589 7.970 -26.509 1.00 44.09 104 LYS A O 1
ATOM 868 N N . GLU A 1 105 ? 1.213 7.009 -24.999 1.00 44.12 105 GLU A N 1
ATOM 869 C CA . GLU A 1 105 ? 0.161 6.645 -25.946 1.00 44.12 105 GLU A CA 1
ATOM 870 C C . GLU A 1 105 ? -0.465 7.932 -26.517 1.00 44.12 105 GLU A C 1
ATOM 872 O O . GLU A 1 105 ? -1.481 8.430 -26.036 1.00 44.12 105 GLU A O 1
ATOM 877 N N . TYR A 1 106 ? 0.121 8.497 -27.570 1.00 43.50 106 TYR A N 1
ATOM 878 C CA . TYR A 1 106 ? -0.628 9.355 -28.473 1.00 43.50 106 TYR A CA 1
ATOM 879 C C . TYR A 1 106 ? -1.382 8.428 -29.416 1.00 43.50 106 TYR A C 1
ATOM 881 O O . TYR A 1 106 ? -0.903 8.074 -30.491 1.00 43.50 106 TYR A O 1
ATOM 889 N N . LYS A 1 107 ? -2.583 8.020 -28.998 1.00 41.28 107 LYS A N 1
ATOM 890 C CA . LYS A 1 107 ? -3.600 7.551 -29.939 1.00 41.28 107 LYS A CA 1
ATOM 891 C C . LYS A 1 107 ? -3.959 8.727 -30.848 1.00 41.28 107 LYS A C 1
ATOM 893 O O . LYS A 1 107 ? -4.827 9.530 -30.518 1.00 41.28 107 LYS A O 1
ATOM 898 N N . THR A 1 108 ? -3.266 8.865 -31.972 1.00 38.94 108 THR A N 1
ATOM 899 C CA . THR A 1 108 ? -3.774 9.642 -33.105 1.00 38.94 108 THR A CA 1
ATOM 900 C C . THR A 1 108 ? -4.776 8.778 -33.849 1.00 38.94 108 THR A C 1
ATOM 902 O O . THR A 1 108 ? -4.401 7.828 -34.534 1.00 38.94 108 THR A O 1
ATOM 905 N N . THR A 1 109 ? -6.044 9.099 -33.597 1.00 43.38 109 THR A N 1
ATOM 906 C CA . THR A 1 109 ? -7.224 8.769 -34.405 1.00 43.38 109 THR A CA 1
ATOM 907 C C . THR A 1 109 ? -7.023 9.089 -35.880 1.00 43.38 109 THR A C 1
ATOM 909 O O . THR A 1 109 ? -6.346 10.105 -36.163 1.00 43.38 109 THR A O 1
#

Foldseek 3Di:
DDQAPPPRDDDDPLQWDAAPVRDIHGLVVLLVQVVVVCVVPLDFRFDPPPPGRHGRDLVNCVVSVSDVDPVSNVSSVVSHVVVLQVVQWDADPPPRDTDGDDDPPPPPD

Organism: NCBI:txid885311

InterPro domains:
  IPR001841 Zinc finger, RING-type [PS50089] (4-47)
  IPR013083 Zinc finger, RING/FYVE/PHD-type [G3DSA:3.30.40.10] (1-84)
  IPR018957 Zinc finger, C3HC4 RING-type [PF00097] (4-40)
  IPR044066 TRIAD supradomain [PS51873] (1-109)